Protein AF-A0A2N1ANT7-F1 (afdb_monomer)

pLDDT: mean 77.2, std 10.04, range [54.06, 90.5]

Foldseek 3Di:
DVCQVFFPPSVVDDPVVNVVVVVVVVVVLVVQLVVLLVQLCVVVVHNPCLQDDDDPVSVVSSLVSSLVVLLVVQLCCDPVVVVTDTDPPFDADPPRRGGPVVSVCSVPVVVCVSVVVVVVVVVVVVVVVVVVVVVVD

Mean predicted aligned error: 9.26 Å

Structure (mmCIF, N/CA/C/O backbone):
data_AF-A0A2N1ANT7-F1
#
_entry.id   AF-A0A2N1ANT7-F1
#
loop_
_atom_site.group_PDB
_atom_site.id
_atom_site.type_symbol
_atom_site.label_atom_id
_atom_site.label_alt_id
_atom_site.label_comp_id
_atom_site.label_asym_id
_atom_site.label_entity_id
_atom_site.label_seq_id
_atom_site.pdbx_PDB_ins_code
_atom_site.Cartn_x
_atom_site.Cartn_y
_atom_site.Cartn_z
_atom_site.occupancy
_atom_site.B_iso_or_equiv
_atom_site.auth_seq_id
_atom_site.auth_comp_id
_atom_site.auth_asym_id
_atom_site.auth_atom_id
_atom_site.pdbx_PDB_model_num
ATOM 1 N N . MET A 1 1 ? 17.330 0.913 -2.346 1.00 60.75 1 MET A N 1
ATOM 2 C CA . MET A 1 1 ? 16.427 0.535 -3.452 1.00 60.75 1 MET A CA 1
ATOM 3 C C . MET A 1 1 ? 16.718 -0.906 -3.866 1.00 60.75 1 MET A C 1
ATOM 5 O O . MET A 1 1 ? 17.448 -1.128 -4.818 1.00 60.75 1 MET A O 1
ATOM 9 N N . ILE A 1 2 ? 16.214 -1.892 -3.112 1.00 69.44 2 ILE A N 1
ATOM 10 C CA . ILE A 1 2 ? 16.564 -3.314 -3.322 1.00 69.44 2 ILE A CA 1
ATOM 11 C C . ILE A 1 2 ? 15.945 -3.909 -4.601 1.00 69.44 2 ILE A C 1
ATOM 13 O O . ILE A 1 2 ? 16.409 -4.929 -5.092 1.00 69.44 2 ILE A O 1
ATOM 17 N N . GLN A 1 3 ? 14.918 -3.255 -5.154 1.00 67.94 3 GLN A N 1
ATOM 18 C CA . GLN A 1 3 ? 14.185 -3.724 -6.333 1.00 67.94 3 GLN A CA 1
ATOM 19 C C . GLN A 1 3 ? 14.742 -3.217 -7.675 1.00 67.94 3 GLN A C 1
ATOM 21 O O . GLN A 1 3 ? 14.382 -3.756 -8.714 1.00 67.94 3 GLN A O 1
ATOM 26 N N . VAL A 1 4 ? 15.635 -2.220 -7.670 1.00 68.00 4 VAL A N 1
ATOM 27 C CA . VAL A 1 4 ? 16.223 -1.615 -8.885 1.00 68.00 4 VAL A CA 1
ATOM 28 C C . VAL A 1 4 ? 16.825 -2.619 -9.882 1.00 68.00 4 VAL A C 1
ATOM 30 O O . VAL A 1 4 ? 16.543 -2.466 -11.068 1.00 68.00 4 VAL A O 1
ATOM 33 N N . PRO A 1 5 ? 17.580 -3.663 -9.478 1.00 69.50 5 PRO A N 1
ATOM 34 C CA . PRO A 1 5 ? 18.180 -4.589 -10.446 1.00 69.50 5 PRO A CA 1
ATOM 35 C C . PRO A 1 5 ? 17.165 -5.456 -11.214 1.00 69.50 5 PRO A C 1
ATOM 37 O O . PRO A 1 5 ? 17.534 -6.086 -12.201 1.00 69.50 5 PRO A O 1
ATOM 40 N N . PHE A 1 6 ? 15.894 -5.497 -10.798 1.00 63.88 6 PHE A N 1
ATOM 41 C CA . PHE A 1 6 ? 14.853 -6.279 -11.479 1.00 63.88 6 PHE A CA 1
ATOM 42 C C . PHE A 1 6 ? 14.225 -5.564 -12.686 1.00 63.88 6 PHE A C 1
ATOM 44 O O . PHE A 1 6 ? 13.458 -6.177 -13.428 1.00 63.88 6 PHE A O 1
ATOM 51 N N . PHE A 1 7 ? 14.557 -4.292 -12.916 1.00 63.56 7 PHE A N 1
ATOM 52 C CA . PHE A 1 7 ? 14.012 -3.500 -14.017 1.00 63.56 7 PHE A CA 1
ATOM 53 C C . PHE A 1 7 ? 15.069 -3.236 -15.095 1.00 63.56 7 PHE A C 1
ATOM 55 O O . PHE A 1 7 ? 16.212 -2.891 -14.787 1.00 63.56 7 PHE A O 1
ATOM 62 N N . THR A 1 8 ? 14.691 -3.377 -16.370 1.00 65.50 8 THR A N 1
ATOM 63 C CA . THR A 1 8 ? 15.613 -3.167 -17.500 1.00 65.50 8 THR A CA 1
ATOM 64 C C . THR A 1 8 ? 16.091 -1.719 -17.563 1.00 65.50 8 THR A C 1
ATOM 66 O O . THR A 1 8 ? 15.277 -0.799 -17.472 1.00 65.50 8 THR A O 1
ATOM 69 N N . GLY A 1 9 ? 17.392 -1.505 -17.768 1.00 62.22 9 GLY A N 1
ATOM 70 C CA . GLY A 1 9 ? 17.965 -0.178 -18.013 1.00 62.22 9 GLY A CA 1
ATOM 71 C C . GLY A 1 9 ? 18.094 0.726 -16.783 1.00 62.22 9 GLY A C 1
ATOM 72 O O . GLY A 1 9 ? 18.597 1.839 -16.907 1.00 62.22 9 GLY A O 1
ATOM 73 N N . MET A 1 10 ? 17.667 0.288 -15.588 1.00 62.12 10 MET A N 1
ATOM 74 C CA . MET A 1 10 ? 17.851 1.081 -14.361 1.00 62.12 10 MET A CA 1
ATOM 75 C C . MET A 1 10 ? 19.274 0.993 -13.793 1.00 62.12 10 MET A C 1
ATOM 77 O O . MET A 1 10 ? 19.669 1.875 -13.035 1.00 62.12 10 MET A O 1
ATOM 81 N N . MET A 1 11 ? 20.042 -0.041 -14.148 1.00 59.75 11 MET A N 1
ATOM 82 C CA . MET A 1 11 ? 21.440 -0.183 -13.724 1.00 59.75 11 MET A CA 1
ATOM 83 C C . MET A 1 11 ? 22.380 0.726 -14.530 1.00 59.75 11 MET A C 1
ATOM 85 O O . MET A 1 11 ? 23.358 1.220 -13.977 1.00 59.75 11 MET A O 1
ATOM 89 N N . GLU A 1 12 ? 22.064 0.992 -15.803 1.00 64.19 12 GLU A N 1
ATOM 90 C CA . GLU A 1 12 ? 22.814 1.924 -16.657 1.00 64.19 12 GLU A CA 1
ATOM 91 C C . GLU A 1 12 ? 22.303 3.379 -16.591 1.00 64.19 12 GLU A C 1
ATOM 93 O O . GLU A 1 12 ? 22.966 4.295 -17.084 1.00 64.19 12 GLU A O 1
ATOM 98 N N . ALA A 1 13 ? 21.129 3.621 -15.995 1.00 65.69 13 ALA A N 1
ATOM 99 C CA . ALA A 1 13 ? 20.545 4.955 -15.877 1.00 65.69 13 ALA A CA 1
ATOM 100 C C . ALA A 1 13 ? 21.282 5.839 -14.856 1.00 65.69 13 ALA A C 1
ATOM 102 O O . ALA A 1 13 ? 21.872 5.374 -13.879 1.00 65.69 13 ALA A O 1
ATOM 103 N N . SER A 1 14 ? 21.203 7.162 -15.041 1.00 77.75 14 SER A N 1
ATOM 104 C CA . SER A 1 14 ? 21.772 8.101 -14.072 1.00 77.75 14 SER A CA 1
ATOM 105 C C . SER A 1 14 ? 21.116 7.920 -12.698 1.00 77.75 14 SER A C 1
ATOM 107 O O . SER A 1 14 ? 19.897 7.788 -12.579 1.00 77.75 14 SER A O 1
ATOM 109 N N . HIS A 1 15 ? 21.922 7.957 -11.634 1.00 75.44 15 HIS A N 1
ATOM 110 C CA . HIS A 1 15 ? 21.451 7.739 -10.262 1.00 75.44 15 HIS A CA 1
ATOM 111 C C . HIS A 1 15 ? 20.277 8.666 -9.893 1.00 75.44 15 HIS A C 1
ATOM 113 O O . HIS A 1 15 ? 19.337 8.243 -9.223 1.00 75.44 15 HIS A O 1
ATOM 119 N N . GLY A 1 16 ? 20.289 9.912 -10.383 1.00 74.88 16 GLY A N 1
ATOM 120 C CA . GLY A 1 16 ? 19.193 10.865 -10.190 1.00 74.88 16 GLY A CA 1
ATOM 121 C C . GLY A 1 16 ? 17.889 10.446 -10.877 1.00 74.88 16 GLY A C 1
ATOM 122 O O . GLY A 1 16 ? 16.821 10.576 -10.281 1.00 74.88 16 GLY A O 1
ATOM 123 N N . ALA A 1 17 ? 17.959 9.883 -12.087 1.00 75.88 17 ALA A N 1
ATOM 124 C CA . ALA A 1 17 ? 16.784 9.366 -12.785 1.00 75.88 17 ALA A CA 1
ATOM 125 C C . ALA A 1 17 ? 16.187 8.151 -12.059 1.00 75.88 17 ALA A C 1
ATOM 127 O O . ALA A 1 17 ? 14.969 8.075 -11.900 1.00 75.88 17 ALA A O 1
ATOM 128 N N . VAL A 1 18 ? 17.034 7.252 -11.543 1.00 74.69 18 VAL A N 1
ATOM 129 C CA . VAL A 1 18 ? 16.598 6.092 -10.746 1.00 74.69 18 VAL A CA 1
ATOM 130 C C . VAL A 1 18 ? 15.919 6.543 -9.453 1.00 74.69 18 VAL A C 1
ATOM 132 O O . VAL A 1 18 ? 14.824 6.084 -9.133 1.00 74.69 18 VAL A O 1
ATOM 135 N N . VAL A 1 19 ? 16.514 7.489 -8.720 1.00 79.56 19 VAL A N 1
ATOM 136 C CA . VAL A 1 19 ? 15.916 8.033 -7.488 1.00 79.56 19 VAL A CA 1
ATOM 137 C C . VAL A 1 19 ? 14.576 8.706 -7.774 1.00 79.56 19 VAL A C 1
ATOM 139 O O . VAL A 1 19 ? 13.618 8.486 -7.029 1.00 79.56 19 VAL A O 1
ATOM 142 N N . TRP A 1 20 ? 14.476 9.486 -8.853 1.00 76.69 20 TRP A N 1
ATOM 143 C CA . TRP A 1 20 ? 13.227 10.140 -9.236 1.00 76.69 20 TRP A CA 1
ATOM 144 C C . TRP A 1 20 ? 12.135 9.130 -9.596 1.00 76.69 20 TRP A C 1
ATOM 146 O O . TRP A 1 20 ? 10.998 9.250 -9.132 1.00 76.69 20 TRP A O 1
ATOM 156 N N . LEU A 1 21 ? 12.486 8.096 -10.362 1.00 78.19 21 LEU A N 1
ATOM 157 C CA . LEU A 1 21 ? 11.568 7.030 -10.746 1.00 78.19 21 LEU A CA 1
ATOM 158 C C . LEU A 1 21 ? 11.046 6.276 -9.519 1.00 78.19 21 LEU A C 1
ATOM 160 O O . LEU A 1 21 ? 9.835 6.139 -9.349 1.00 78.19 21 LEU A O 1
ATOM 164 N N . CYS A 1 22 ? 11.942 5.876 -8.618 1.00 79.00 22 CYS A N 1
ATOM 165 C CA . CYS A 1 22 ? 11.563 5.194 -7.387 1.00 79.00 22 CYS A CA 1
ATOM 166 C C . CYS A 1 22 ? 10.752 6.090 -6.441 1.00 79.00 22 CYS A C 1
ATOM 168 O O . CYS A 1 22 ? 9.823 5.614 -5.797 1.0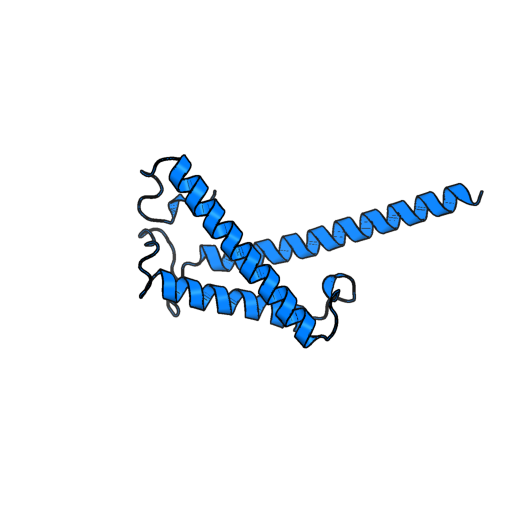0 79.00 22 CYS A O 1
ATOM 170 N N . THR A 1 23 ? 11.057 7.388 -6.370 1.00 80.25 23 THR A N 1
ATOM 171 C CA . THR A 1 23 ? 10.265 8.351 -5.586 1.00 80.25 23 THR A CA 1
ATOM 172 C C . THR A 1 23 ? 8.844 8.442 -6.124 1.00 80.25 23 THR A C 1
ATOM 174 O O . THR A 1 23 ? 7.883 8.371 -5.362 1.00 80.25 23 THR A O 1
ATOM 177 N N . ARG A 1 24 ? 8.691 8.546 -7.448 1.00 81.25 24 ARG A N 1
ATOM 178 C CA . ARG A 1 24 ? 7.377 8.582 -8.092 1.00 81.25 24 ARG A CA 1
ATOM 179 C C . ARG A 1 24 ? 6.592 7.291 -7.854 1.00 81.25 24 ARG A C 1
ATOM 181 O O . ARG A 1 24 ? 5.394 7.365 -7.593 1.00 81.25 24 ARG A O 1
ATOM 188 N N . ALA A 1 25 ? 7.260 6.139 -7.909 1.00 80.50 25 ALA A N 1
ATOM 189 C CA . ALA A 1 25 ? 6.655 4.849 -7.588 1.00 80.50 25 ALA A CA 1
ATOM 190 C C . ALA A 1 25 ? 6.195 4.792 -6.121 1.00 80.50 25 ALA A C 1
ATOM 192 O O . ALA A 1 25 ? 5.03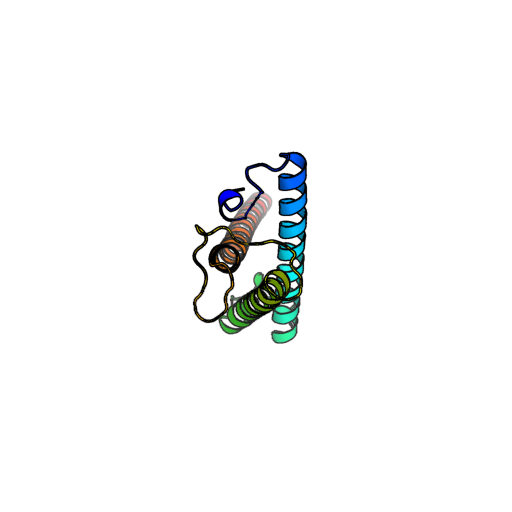5 4.487 -5.859 1.00 80.50 25 ALA A O 1
ATOM 193 N N . ALA A 1 26 ? 7.046 5.207 -5.178 1.00 83.19 26 ALA A N 1
ATOM 194 C CA . ALA A 1 26 ? 6.711 5.251 -3.755 1.00 83.19 26 ALA A CA 1
ATOM 195 C C . ALA A 1 26 ? 5.525 6.185 -3.451 1.00 83.19 26 ALA A C 1
ATOM 197 O O . ALA A 1 26 ? 4.670 5.857 -2.631 1.00 83.19 26 ALA A O 1
ATOM 198 N N . ILE A 1 27 ? 5.434 7.333 -4.134 1.00 85.00 27 ILE A N 1
ATOM 199 C CA . ILE A 1 27 ? 4.270 8.230 -4.042 1.00 85.00 27 ILE A CA 1
ATOM 200 C C . ILE A 1 27 ? 3.007 7.535 -4.571 1.00 85.00 27 ILE A C 1
ATOM 202 O O . ILE A 1 27 ? 1.933 7.680 -3.987 1.00 85.00 27 ILE A O 1
ATOM 206 N N . GLY A 1 28 ? 3.117 6.776 -5.664 1.00 83.50 28 GLY A N 1
ATOM 207 C CA . GLY A 1 28 ? 2.022 5.956 -6.186 1.00 83.50 28 GLY A CA 1
ATOM 208 C C . GLY A 1 28 ? 1.521 4.952 -5.149 1.00 83.50 28 GLY A C 1
ATOM 209 O O . GLY A 1 28 ? 0.337 4.959 -4.813 1.00 83.50 28 GLY A O 1
ATOM 210 N N . ASP A 1 29 ? 2.432 4.171 -4.570 1.00 85.00 29 ASP A N 1
ATOM 211 C CA . ASP A 1 29 ? 2.111 3.186 -3.534 1.00 85.00 29 ASP A CA 1
ATOM 212 C C . ASP A 1 29 ? 1.454 3.826 -2.304 1.00 85.00 29 ASP A C 1
ATOM 214 O O . ASP A 1 29 ? 0.462 3.311 -1.785 1.00 85.00 29 ASP A O 1
ATOM 218 N N . ALA A 1 30 ? 1.946 4.989 -1.866 1.00 86.62 30 ALA A N 1
ATOM 219 C CA . ALA A 1 30 ? 1.359 5.725 -0.748 1.00 86.62 30 ALA A CA 1
ATOM 220 C C . ALA A 1 30 ? -0.096 6.147 -1.026 1.00 86.62 30 ALA A C 1
ATOM 222 O O . ALA A 1 30 ? -0.954 6.032 -0.147 1.00 86.62 30 ALA A O 1
ATOM 223 N N . ASN A 1 31 ? -0.398 6.590 -2.251 1.00 88.62 31 ASN A N 1
ATOM 224 C CA . ASN A 1 31 ? -1.758 6.962 -2.647 1.00 88.62 31 ASN A CA 1
ATOM 225 C C . ASN A 1 31 ? -2.696 5.752 -2.704 1.00 88.62 31 ASN A C 1
ATOM 227 O O . ASN A 1 31 ? -3.824 5.832 -2.214 1.00 88.62 31 ASN A O 1
ATOM 231 N N . ILE A 1 32 ? -2.234 4.621 -3.246 1.00 87.75 32 ILE A N 1
ATOM 232 C CA . ILE A 1 32 ? -3.015 3.376 -3.246 1.00 87.75 32 ILE A CA 1
ATOM 233 C C . ILE A 1 32 ? -3.279 2.938 -1.800 1.00 87.75 32 ILE A C 1
ATOM 235 O O . ILE A 1 32 ? -4.394 2.532 -1.475 1.00 87.75 32 ILE A O 1
ATOM 239 N N . ALA A 1 33 ? -2.296 3.072 -0.904 1.00 87.56 33 ALA A N 1
ATOM 2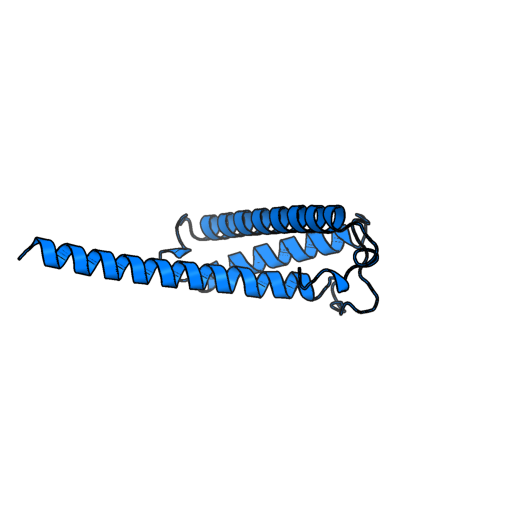40 C CA . ALA A 1 33 ? -2.438 2.661 0.492 1.00 87.56 33 ALA A CA 1
ATOM 241 C C . ALA A 1 33 ? -3.457 3.538 1.225 1.00 87.56 33 ALA A C 1
ATOM 243 O O . ALA A 1 33 ? -4.280 3.027 1.987 1.00 87.56 33 ALA A O 1
ATOM 244 N N . LEU A 1 34 ? -3.444 4.846 0.958 1.00 88.12 34 LEU A N 1
ATOM 245 C CA . LEU A 1 34 ? -4.425 5.787 1.489 1.00 88.12 34 LEU A CA 1
ATOM 246 C C . LEU A 1 34 ? -5.834 5.496 0.957 1.00 88.12 34 LEU A C 1
ATOM 248 O O . LEU A 1 34 ? -6.799 5.499 1.721 1.00 88.12 34 LEU A O 1
ATOM 252 N N . PHE A 1 35 ? -5.957 5.191 -0.333 1.00 90.50 35 PHE A N 1
ATOM 253 C CA . PHE A 1 35 ? -7.235 4.828 -0.934 1.00 90.50 35 PHE A CA 1
ATOM 254 C C . PHE A 1 35 ? -7.783 3.520 -0.351 1.00 90.50 35 PHE A C 1
ATOM 256 O O . PHE A 1 35 ? -8.932 3.473 0.085 1.00 90.50 35 PHE A O 1
ATOM 263 N N . ALA A 1 36 ? -6.950 2.479 -0.253 1.00 90.12 36 ALA A N 1
ATOM 264 C CA . ALA A 1 36 ? -7.316 1.209 0.368 1.00 90.12 36 ALA A CA 1
ATOM 265 C C . ALA A 1 36 ? -7.741 1.394 1.834 1.00 90.12 36 ALA A C 1
ATOM 267 O O . ALA A 1 36 ? -8.704 0.770 2.286 1.00 90.12 36 ALA A O 1
ATOM 268 N N . TYR A 1 37 ? -7.069 2.287 2.571 1.00 88.19 37 TYR A N 1
ATOM 269 C CA . TYR A 1 37 ? -7.469 2.660 3.927 1.00 88.19 37 TYR A CA 1
ATOM 270 C C . TYR A 1 37 ? -8.861 3.299 3.954 1.00 88.19 37 TYR A C 1
ATOM 272 O O . TYR A 1 37 ? -9.690 2.918 4.781 1.00 88.19 37 TYR A O 1
ATOM 280 N N . GLY A 1 38 ? -9.129 4.231 3.035 1.00 88.94 38 GLY A N 1
ATOM 281 C CA . GLY A 1 38 ? -10.431 4.880 2.885 1.00 88.94 38 GLY A CA 1
ATOM 282 C C . GLY A 1 38 ? -11.550 3.890 2.557 1.00 88.94 38 GLY A C 1
ATOM 283 O O . GLY A 1 38 ? -12.612 3.943 3.173 1.00 88.94 38 GLY A O 1
ATOM 284 N N . VAL A 1 39 ? -11.298 2.932 1.661 1.00 89.88 39 VAL A N 1
ATOM 285 C CA . VAL A 1 39 ? -12.252 1.859 1.332 1.00 89.88 39 VAL A CA 1
ATOM 286 C C . VAL A 1 39 ? -12.534 0.981 2.552 1.00 89.88 39 VAL A C 1
ATOM 288 O O . VAL A 1 39 ? -13.695 0.708 2.861 1.00 89.88 39 VAL A O 1
ATOM 291 N N . ALA A 1 40 ? -11.498 0.586 3.295 1.00 88.75 40 ALA A N 1
ATOM 292 C CA . ALA A 1 40 ? -11.660 -0.186 4.523 1.00 88.75 40 ALA A CA 1
ATOM 293 C C . ALA A 1 40 ? -12.452 0.591 5.593 1.00 88.75 40 ALA A C 1
ATOM 295 O O . ALA A 1 40 ? -13.350 0.023 6.215 1.00 88.75 40 ALA A O 1
ATOM 296 N N . ALA A 1 41 ? -12.179 1.890 5.751 1.00 89.00 41 ALA A N 1
ATOM 297 C CA . ALA A 1 41 ? -12.891 2.775 6.673 1.00 89.00 41 ALA A CA 1
ATOM 298 C C . ALA A 1 41 ? -14.366 2.971 6.287 1.00 89.00 41 ALA A C 1
ATOM 300 O O . ALA A 1 41 ? -15.247 2.966 7.151 1.00 89.00 41 ALA A O 1
ATOM 301 N N . ALA A 1 42 ? -14.657 3.103 4.991 1.00 89.19 42 ALA A N 1
ATOM 302 C CA . ALA A 1 42 ? -16.021 3.184 4.479 1.00 89.19 42 ALA A CA 1
ATOM 303 C C . ALA A 1 42 ? -16.787 1.873 4.721 1.00 89.19 42 ALA A C 1
ATOM 305 O O . ALA A 1 42 ? -17.935 1.902 5.167 1.00 89.19 42 ALA A O 1
ATOM 306 N N . ALA A 1 43 ? -16.136 0.723 4.514 1.00 86.62 43 ALA A N 1
ATOM 307 C CA . ALA A 1 43 ? -16.719 -0.593 4.769 1.00 86.62 43 ALA A CA 1
ATOM 308 C C . ALA A 1 43 ? -17.052 -0.821 6.255 1.00 86.62 43 ALA A C 1
ATOM 310 O O . ALA A 1 43 ? -18.005 -1.533 6.579 1.00 86.62 43 ALA A O 1
ATOM 311 N N . THR A 1 44 ? -16.296 -0.216 7.174 1.00 84.00 44 THR A N 1
ATOM 312 C CA . THR A 1 44 ? -16.545 -0.305 8.622 1.00 84.00 44 THR A CA 1
ATOM 313 C C . THR A 1 44 ? -17.398 0.814 9.190 1.00 84.00 44 THR A C 1
ATOM 315 O O . THR A 1 44 ? -17.822 0.688 10.339 1.00 84.00 44 THR A O 1
ATOM 318 N N . LYS A 1 45 ? -17.632 1.889 8.425 1.00 85.38 45 LYS A N 1
ATOM 319 C CA . LYS A 1 45 ? -18.149 3.175 8.924 1.00 85.38 45 LYS A CA 1
ATOM 320 C C . LYS A 1 45 ? -17.337 3.710 10.114 1.00 85.38 45 LYS A C 1
ATOM 322 O O . LYS A 1 45 ? -17.877 4.374 10.992 1.00 85.38 45 LYS A O 1
ATOM 327 N N . ASP A 1 46 ? -16.044 3.393 10.146 1.00 83.31 46 ASP A N 1
ATOM 328 C CA . ASP A 1 46 ? -15.129 3.765 11.223 1.00 83.31 46 ASP A CA 1
ATOM 329 C C . ASP A 1 46 ? -13.828 4.281 10.610 1.00 83.31 46 ASP A C 1
ATOM 331 O O . ASP A 1 46 ? -13.038 3.510 10.066 1.00 83.31 46 ASP A O 1
ATOM 335 N N . GLY A 1 47 ? -13.620 5.596 10.699 1.00 81.50 47 GLY A N 1
ATOM 336 C CA . GLY A 1 47 ? -12.439 6.283 10.176 1.00 81.50 47 GLY A CA 1
ATOM 337 C C . GLY A 1 47 ? -11.148 5.991 10.938 1.00 81.50 47 GLY A C 1
ATOM 338 O O . GLY A 1 47 ? -10.077 6.299 10.424 1.00 81.50 47 GLY A O 1
ATOM 339 N N . PHE A 1 48 ? -11.222 5.384 12.125 1.00 83.38 48 PHE A N 1
ATOM 340 C CA . PHE A 1 48 ? -10.077 5.059 12.980 1.00 83.38 48 PHE A CA 1
ATOM 341 C C . PHE A 1 48 ? -10.014 3.564 13.310 1.00 83.38 48 PHE A C 1
ATOM 343 O O . PHE A 1 48 ? -9.474 3.161 14.344 1.00 83.38 48 PHE A O 1
ATOM 350 N N . TRP A 1 49 ? -10.499 2.725 12.393 1.00 83.00 49 TRP A N 1
ATOM 351 C CA . TRP A 1 49 ? -10.596 1.274 12.562 1.00 83.00 49 TRP A CA 1
ATOM 352 C C . TRP A 1 49 ? -9.273 0.589 12.968 1.00 83.00 49 TRP A C 1
ATOM 354 O O . TRP A 1 49 ? -9.297 -0.454 13.624 1.00 83.00 49 TRP A O 1
ATOM 364 N N . ILE A 1 50 ? -8.114 1.177 12.632 1.00 81.56 50 ILE A N 1
ATOM 365 C CA . ILE A 1 50 ? -6.779 0.696 13.044 1.00 81.56 50 ILE A CA 1
ATOM 366 C C . ILE A 1 50 ? -6.543 0.827 14.557 1.00 81.56 50 ILE A C 1
ATOM 368 O O . ILE A 1 50 ? -5.856 -0.017 15.144 1.00 81.56 50 ILE A O 1
ATOM 372 N N . GLN A 1 51 ? -7.074 1.879 15.188 1.00 79.06 51 GLN A N 1
ATOM 373 C CA . GLN A 1 51 ? -6.886 2.145 16.619 1.00 79.06 51 GLN A CA 1
ATOM 374 C C . GLN A 1 51 ? -7.706 1.176 17.478 1.00 79.06 51 GLN A C 1
ATOM 376 O O . GLN A 1 51 ? -7.282 0.780 18.566 1.00 79.06 51 GLN A O 1
ATOM 381 N N . GLY A 1 52 ? -8.865 0.765 16.962 1.00 76.44 52 GLY A N 1
ATOM 382 C CA . GLY A 1 52 ? -9.769 -0.172 17.610 1.00 76.44 52 GLY A CA 1
ATOM 383 C C . GLY A 1 52 ? -9.311 -1.633 17.552 1.00 76.44 52 GLY A C 1
ATOM 384 O O . GLY A 1 52 ? -8.131 -1.986 17.438 1.00 76.44 52 GLY A O 1
ATOM 385 N N . ARG A 1 53 ? -10.285 -2.540 17.665 1.00 78.88 53 ARG A N 1
ATOM 386 C CA . ARG A 1 53 ? -10.029 -3.979 17.561 1.00 78.88 53 ARG A CA 1
ATOM 387 C C . ARG A 1 53 ? -9.805 -4.342 16.095 1.00 78.88 53 ARG A C 1
ATOM 389 O O . ARG A 1 53 ? -10.679 -4.109 15.269 1.00 78.88 53 ARG A O 1
ATOM 396 N N . TRP A 1 54 ? -8.667 -4.962 15.789 1.00 79.62 54 TRP A N 1
ATOM 397 C CA . TRP A 1 54 ? -8.348 -5.413 14.435 1.00 79.62 54 TRP A CA 1
ATOM 398 C C . TRP A 1 54 ? -9.326 -6.500 13.994 1.00 79.62 54 TRP A C 1
ATOM 400 O O . TRP A 1 54 ? -9.255 -7.655 14.418 1.00 79.62 54 TRP A O 1
ATOM 410 N N . ARG A 1 55 ? -10.284 -6.104 13.161 1.00 84.81 55 ARG A N 1
ATOM 411 C CA . ARG A 1 55 ? -11.291 -6.991 12.591 1.00 84.81 55 ARG A CA 1
ATOM 412 C C . ARG A 1 55 ? -10.722 -7.611 11.315 1.00 84.81 55 ARG A C 1
ATOM 414 O O . ARG A 1 55 ? -10.343 -6.891 10.394 1.00 84.81 55 ARG A O 1
ATOM 421 N N . ARG A 1 56 ? -10.669 -8.947 11.258 1.00 84.62 56 ARG A N 1
ATOM 422 C CA . ARG A 1 56 ? -10.048 -9.698 10.147 1.00 84.62 56 ARG A CA 1
ATOM 423 C C . ARG A 1 56 ? -10.619 -9.311 8.782 1.00 84.62 56 ARG A C 1
ATOM 425 O O . ARG A 1 56 ? -9.858 -9.172 7.836 1.00 84.62 56 ARG A O 1
ATOM 432 N N . HIS A 1 57 ? -11.930 -9.079 8.690 1.00 85.06 57 HIS A N 1
ATOM 433 C CA . HIS A 1 57 ? -12.571 -8.678 7.434 1.00 85.06 57 HIS A CA 1
ATOM 434 C C . HIS A 1 57 ? -12.122 -7.299 6.944 1.00 85.06 57 HIS A C 1
ATOM 436 O O . HIS A 1 57 ? -12.030 -7.090 5.746 1.00 85.06 57 HIS A O 1
ATOM 442 N N . VAL A 1 58 ? -11.789 -6.377 7.848 1.00 85.44 58 VAL A N 1
ATOM 443 C CA . VAL A 1 58 ? -11.366 -5.005 7.510 1.00 85.44 58 VAL A CA 1
ATOM 444 C C . VAL A 1 58 ? -9.946 -5.002 6.974 1.00 85.44 58 VAL A C 1
ATOM 446 O O . VAL A 1 58 ? -9.675 -4.400 5.941 1.00 85.44 58 VAL A O 1
ATOM 449 N N . LEU A 1 59 ? -9.063 -5.752 7.637 1.00 85.75 59 LEU A N 1
ATOM 450 C CA . LEU A 1 59 ? -7.722 -6.022 7.128 1.00 85.75 59 LEU A CA 1
ATOM 451 C C . LEU A 1 59 ? -7.798 -6.720 5.767 1.00 85.75 59 LEU A C 1
ATOM 453 O O . LEU A 1 59 ? -7.095 -6.327 4.845 1.00 85.75 59 LEU A O 1
ATOM 457 N N . GLY A 1 60 ? -8.699 -7.696 5.620 1.00 87.38 60 GLY A N 1
ATOM 458 C CA . GLY A 1 60 ? -8.961 -8.362 4.346 1.00 87.38 60 GLY A CA 1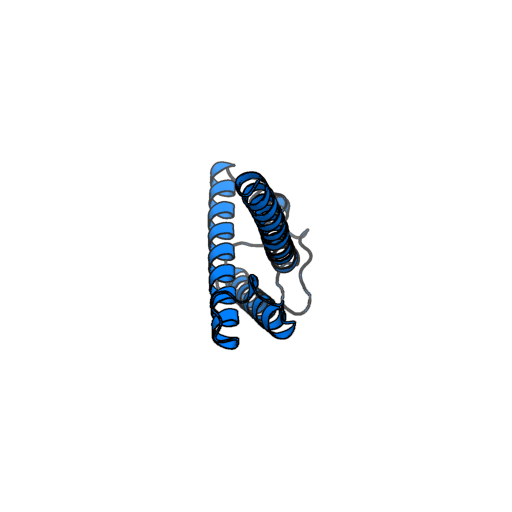
ATOM 459 C C . GLY A 1 60 ? -9.349 -7.382 3.239 1.00 87.38 60 GLY A C 1
ATOM 460 O O . GLY A 1 60 ? -8.733 -7.408 2.182 1.00 87.38 60 GLY A O 1
ATOM 461 N N . VAL A 1 61 ? -10.304 -6.478 3.487 1.00 87.62 61 VAL A N 1
ATOM 462 C CA . VAL A 1 61 ? -10.711 -5.438 2.523 1.00 87.62 61 VAL A CA 1
ATOM 463 C C . VAL A 1 61 ? -9.553 -4.502 2.190 1.00 87.62 61 VAL A C 1
ATOM 465 O O . VAL A 1 61 ? -9.341 -4.199 1.020 1.00 87.62 61 VAL A O 1
ATOM 468 N N . TYR A 1 62 ? -8.781 -4.076 3.190 1.00 88.25 62 TYR A N 1
ATOM 469 C CA . TYR A 1 62 ? -7.619 -3.214 2.994 1.00 88.25 62 TYR A CA 1
ATOM 470 C C . TYR A 1 62 ? -6.569 -3.867 2.079 1.00 88.25 62 TYR A C 1
ATOM 472 O O . TYR A 1 62 ? -6.213 -3.300 1.046 1.00 88.25 62 TYR A O 1
ATOM 480 N N . PHE A 1 63 ? -6.131 -5.088 2.407 1.00 87.69 63 PHE A N 1
ATOM 481 C CA . PHE A 1 63 ? -5.151 -5.818 1.601 1.00 87.69 63 PHE A CA 1
ATOM 482 C C . PHE A 1 63 ? -5.699 -6.187 0.223 1.00 87.69 63 PHE A C 1
ATOM 484 O O . PHE A 1 63 ? -4.991 -6.020 -0.763 1.00 87.69 63 PHE A O 1
ATOM 491 N N . ALA A 1 64 ? -6.951 -6.641 0.129 1.00 87.81 64 ALA A N 1
ATOM 492 C CA . ALA A 1 64 ? -7.566 -6.990 -1.148 1.00 87.81 64 ALA A CA 1
ATOM 493 C C . ALA A 1 64 ? -7.681 -5.771 -2.069 1.00 87.81 64 ALA A C 1
ATOM 495 O O . ALA A 1 64 ? -7.361 -5.873 -3.248 1.00 87.81 64 ALA A O 1
ATOM 496 N N . THR A 1 65 ? -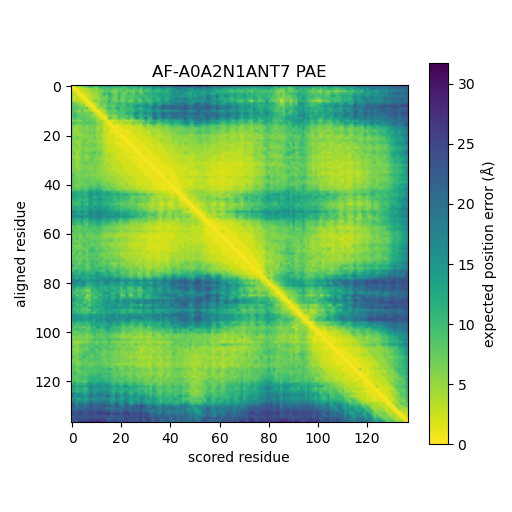8.078 -4.613 -1.535 1.00 87.81 65 THR A N 1
ATOM 497 C CA . THR A 1 65 ? -8.182 -3.370 -2.315 1.00 87.81 65 THR A CA 1
ATOM 498 C C . THR A 1 65 ? -6.811 -2.926 -2.814 1.00 87.81 65 THR A C 1
ATOM 500 O O . THR A 1 65 ? -6.663 -2.662 -4.003 1.00 87.81 65 THR A O 1
ATOM 503 N N . GLY A 1 66 ? -5.802 -2.894 -1.934 1.00 86.38 66 GLY A N 1
ATOM 504 C CA . GLY A 1 66 ? -4.431 -2.555 -2.323 1.00 86.38 66 GLY A CA 1
ATOM 505 C C . GLY A 1 66 ? -3.893 -3.504 -3.393 1.00 86.38 66 GLY A C 1
ATOM 506 O O . GLY A 1 66 ? -3.462 -3.056 -4.448 1.00 86.38 66 GLY A O 1
ATOM 507 N N . LEU A 1 67 ? -4.020 -4.817 -3.175 1.00 85.19 67 LEU A N 1
ATOM 508 C CA . LEU A 1 67 ? -3.536 -5.838 -4.104 1.00 85.19 67 LEU A CA 1
ATOM 509 C C . LEU A 1 67 ? -4.236 -5.765 -5.467 1.00 85.19 67 LEU A C 1
ATOM 511 O O . LEU A 1 67 ? -3.569 -5.837 -6.493 1.00 85.19 67 LEU A O 1
ATOM 515 N N . LEU A 1 68 ? -5.563 -5.597 -5.490 1.00 86.62 68 LEU A N 1
ATOM 516 C CA . LEU A 1 68 ? -6.330 -5.470 -6.731 1.00 86.62 68 LEU A CA 1
ATOM 517 C C . LEU A 1 68 ? -5.904 -4.239 -7.530 1.00 86.62 68 LEU A C 1
ATOM 519 O O .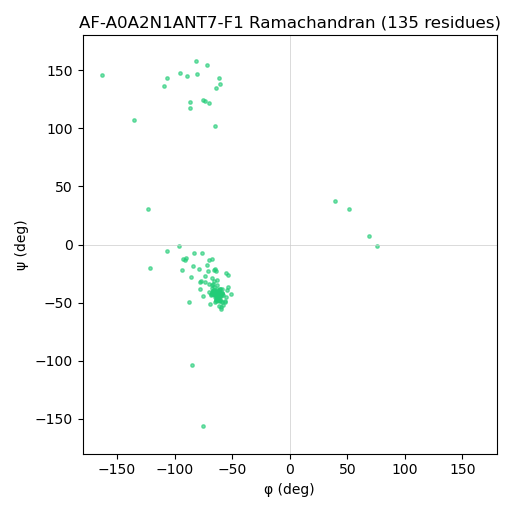 LEU A 1 68 ? -5.690 -4.345 -8.735 1.00 86.62 68 LEU A O 1
ATOM 523 N N . ILE A 1 69 ? -5.752 -3.087 -6.871 1.00 84.00 69 ILE A N 1
ATOM 524 C CA . ILE A 1 69 ? -5.322 -1.857 -7.544 1.00 84.00 69 ILE A CA 1
ATOM 525 C C . ILE A 1 69 ? -3.905 -2.022 -8.090 1.00 84.00 69 ILE A C 1
ATOM 527 O O . ILE A 1 69 ? -3.670 -1.682 -9.246 1.00 84.00 69 ILE A O 1
ATOM 531 N N . THR A 1 70 ? -2.986 -2.593 -7.310 1.00 82.25 70 THR A N 1
ATOM 532 C CA . THR A 1 70 ? -1.614 -2.865 -7.756 1.00 82.25 70 THR A CA 1
ATOM 533 C C . THR A 1 70 ? -1.591 -3.810 -8.949 1.00 82.25 70 THR A C 1
ATOM 535 O O . THR A 1 70 ? -0.899 -3.532 -9.919 1.00 82.25 70 THR A O 1
ATOM 538 N N . ILE A 1 71 ? -2.383 -4.886 -8.932 1.00 79.69 71 ILE A N 1
ATOM 539 C CA . ILE A 1 71 ? -2.487 -5.818 -10.062 1.00 79.69 71 ILE A CA 1
ATOM 540 C C . ILE A 1 71 ? -2.977 -5.098 -11.321 1.00 79.69 71 ILE A C 1
ATOM 542 O O . ILE A 1 71 ? -2.369 -5.242 -12.378 1.00 79.69 71 ILE A O 1
ATOM 546 N N . VAL A 1 72 ? -4.050 -4.308 -11.218 1.00 80.94 72 VAL A N 1
ATOM 547 C CA . VAL A 1 72 ? -4.602 -3.562 -12.361 1.00 80.94 72 VAL A CA 1
ATOM 548 C C . VAL A 1 72 ? -3.593 -2.543 -12.885 1.00 80.94 72 VAL A C 1
ATOM 550 O O . VAL A 1 72 ? -3.421 -2.411 -14.096 1.00 80.94 72 VAL A O 1
ATOM 553 N N . PHE A 1 73 ? -2.909 -1.836 -11.986 1.00 78.00 73 PHE A N 1
ATOM 554 C CA . PHE A 1 73 ? -1.934 -0.818 -12.352 1.00 78.00 73 PHE A CA 1
ATOM 555 C C . PHE A 1 73 ? -0.690 -1.425 -13.007 1.00 78.00 73 PHE A C 1
ATOM 557 O O . PHE A 1 73 ? -0.245 -0.919 -14.032 1.00 78.0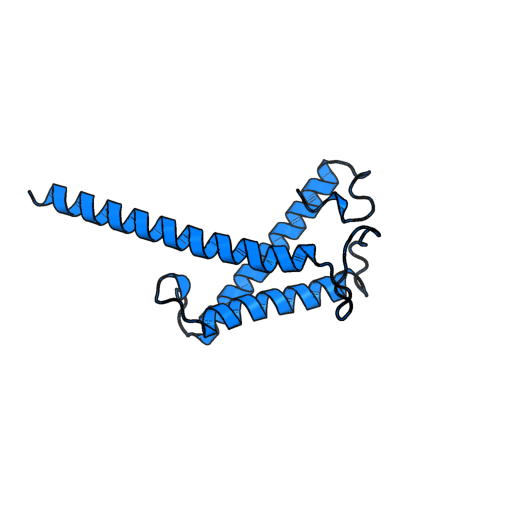0 73 PHE A O 1
ATOM 564 N N . GLU A 1 74 ? -0.164 -2.524 -12.466 1.00 74.94 74 GLU A N 1
ATOM 565 C CA . GLU A 1 74 ? 0.970 -3.253 -13.040 1.00 74.94 74 GLU A CA 1
ATOM 566 C C . GLU A 1 74 ? 0.606 -3.862 -14.395 1.00 74.94 74 GLU A C 1
ATOM 568 O O . GLU A 1 74 ? 1.349 -3.676 -15.352 1.00 74.94 74 GLU A O 1
ATOM 573 N N . ALA A 1 75 ? -0.565 -4.498 -14.525 1.00 72.38 75 ALA A N 1
ATOM 574 C CA . ALA A 1 75 ? -1.037 -5.039 -15.803 1.00 72.38 75 ALA A CA 1
ATOM 575 C C . ALA A 1 75 ? -1.204 -3.943 -16.870 1.00 72.38 75 ALA A C 1
ATOM 577 O O . ALA A 1 75 ? -0.881 -4.143 -18.043 1.00 72.38 75 ALA A O 1
ATOM 578 N N . TRP A 1 76 ? -1.678 -2.758 -16.473 1.00 72.12 76 TRP A N 1
ATOM 579 C CA . TRP A 1 76 ? -1.729 -1.608 -17.368 1.00 72.12 76 TRP A CA 1
ATOM 580 C C . TRP A 1 76 ? -0.328 -1.086 -17.706 1.00 72.12 76 TRP A C 1
ATOM 582 O O . TRP A 1 76 ? -0.059 -0.796 -18.869 1.00 72.12 76 TRP A O 1
ATOM 592 N N . ALA A 1 77 ? 0.574 -0.993 -16.727 1.00 67.19 77 ALA A N 1
ATOM 593 C CA . ALA A 1 77 ? 1.920 -0.455 -16.904 1.00 67.19 77 ALA A CA 1
ATOM 594 C C . ALA A 1 77 ? 2.816 -1.340 -17.787 1.00 67.19 77 ALA A C 1
ATOM 596 O O . ALA A 1 77 ? 3.585 -0.790 -18.580 1.00 67.19 77 ALA A O 1
ATOM 597 N N . THR A 1 78 ? 2.697 -2.668 -17.684 1.00 64.75 78 THR A N 1
ATOM 598 C CA . THR A 1 78 ? 3.466 -3.641 -18.481 1.00 64.75 78 THR A CA 1
ATOM 599 C C . THR A 1 78 ? 2.832 -3.957 -19.833 1.00 64.75 78 THR A C 1
ATOM 601 O O . THR A 1 78 ? 3.547 -4.259 -20.785 1.00 64.75 78 THR A O 1
ATOM 604 N N . GLY A 1 79 ? 1.506 -3.848 -19.949 1.00 65.25 79 GLY A N 1
ATOM 605 C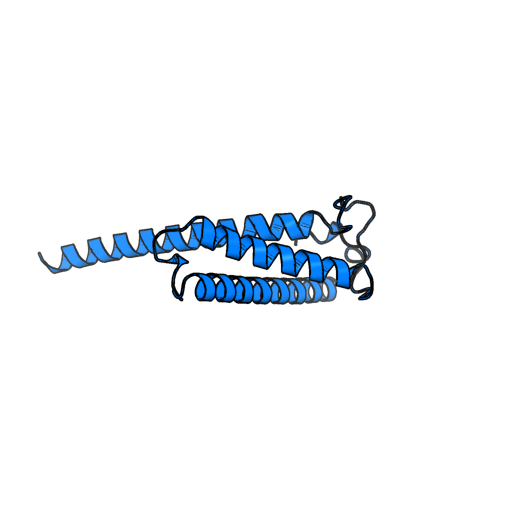 CA . GLY A 1 79 ? 0.786 -3.992 -21.211 1.00 65.25 79 GLY A CA 1
ATOM 606 C C . GLY A 1 79 ? 0.738 -2.686 -22.010 1.00 65.25 79 GLY A C 1
ATOM 607 O O . GLY A 1 79 ? 1.707 -2.279 -22.655 1.00 65.25 79 GLY A O 1
ATOM 608 N N . ALA A 1 80 ? -0.426 -2.033 -21.979 1.00 55.03 80 ALA A N 1
ATOM 609 C CA . ALA A 1 80 ? -0.757 -0.880 -22.822 1.00 55.03 80 ALA A CA 1
ATOM 610 C C . ALA A 1 80 ? -0.004 0.415 -22.462 1.00 55.03 80 ALA A C 1
ATOM 612 O O . ALA A 1 80 ? 0.116 1.312 -23.292 1.00 55.03 80 ALA A O 1
ATOM 613 N N . GLY A 1 81 ? 0.479 0.536 -21.225 1.00 57.56 81 GLY A N 1
ATOM 614 C CA . GLY A 1 81 ? 1.133 1.734 -20.705 1.00 57.56 81 GLY A CA 1
ATOM 615 C C . GLY A 1 81 ? 2.623 1.840 -21.028 1.00 57.56 81 GLY A C 1
ATOM 616 O O . GLY A 1 81 ? 3.152 2.950 -20.916 1.00 57.56 81 GLY A O 1
ATOM 617 N N . GLN A 1 82 ? 3.281 0.726 -21.400 1.00 60.16 82 GLN A N 1
ATOM 618 C CA . GLN A 1 82 ? 4.719 0.615 -21.728 1.00 60.16 82 GLN A CA 1
ATOM 619 C C . GLN A 1 82 ? 5.615 1.459 -20.797 1.00 60.16 82 GLN A C 1
ATOM 621 O O . GLN A 1 82 ? 6.562 2.117 -21.227 1.00 60.16 82 GLN A O 1
ATOM 626 N N . ARG A 1 83 ? 5.262 1.524 -19.506 1.00 62.22 83 ARG A N 1
ATOM 627 C CA . ARG A 1 83 ? 5.840 2.502 -18.569 1.00 62.22 83 ARG A CA 1
ATOM 628 C C . ARG A 1 83 ? 7.233 2.082 -18.107 1.00 62.22 83 ARG A C 1
ATOM 630 O O . ARG A 1 83 ? 8.073 2.933 -17.826 1.00 62.22 83 ARG A O 1
ATOM 637 N N . TRP A 1 84 ? 7.439 0.774 -18.013 1.00 63.81 84 TRP A N 1
ATOM 638 C CA . TRP A 1 84 ? 8.680 0.111 -17.640 1.00 63.81 84 TRP A CA 1
ATOM 639 C C . TRP A 1 84 ? 8.602 -1.361 -18.053 1.00 63.81 84 TRP A C 1
ATOM 641 O O . TRP A 1 84 ? 7.528 -1.961 -18.007 1.00 63.81 84 TRP A O 1
ATOM 651 N N . SER A 1 85 ? 9.741 -1.934 -18.444 1.00 62.91 85 SER A N 1
ATOM 652 C CA . SER A 1 85 ? 9.875 -3.360 -18.745 1.00 62.91 85 SER A CA 1
ATOM 653 C C . SER A 1 85 ? 10.638 -4.061 -17.625 1.00 62.91 85 SER A C 1
ATOM 655 O O . SER A 1 85 ? 11.568 -3.507 -17.027 1.00 62.91 85 SER A O 1
ATOM 657 N N . TYR A 1 86 ? 10.225 -5.286 -17.325 1.00 64.25 86 TYR A N 1
ATOM 658 C CA . TYR A 1 86 ? 10.942 -6.146 -16.395 1.00 64.25 86 TYR A CA 1
ATOM 659 C C . TYR A 1 86 ? 12.130 -6.800 -17.097 1.00 64.25 86 TYR A C 1
ATOM 661 O O . TYR A 1 86 ? 12.080 -7.054 -18.301 1.00 64.25 86 TYR A O 1
ATOM 669 N N . ASN A 1 87 ? 13.209 -7.024 -16.348 1.00 61.94 87 ASN A N 1
ATOM 670 C CA . ASN A 1 87 ? 14.375 -7.761 -16.831 1.00 61.94 87 ASN A CA 1
ATOM 671 C C . ASN A 1 87 ? 14.121 -9.276 -16.718 1.00 61.94 87 ASN A C 1
ATOM 673 O O . ASN A 1 87 ? 13.323 -9.693 -15.877 1.00 61.94 87 ASN A O 1
ATOM 677 N N . ASP A 1 88 ? 14.834 -10.097 -17.494 1.00 61.59 88 ASP A N 1
ATOM 678 C CA . ASP A 1 88 ? 14.679 -11.564 -17.544 1.00 61.59 88 ASP A CA 1
ATOM 679 C C . ASP A 1 88 ? 14.825 -12.236 -16.165 1.00 61.59 88 ASP A C 1
ATOM 681 O O . ASP A 1 88 ? 14.272 -13.303 -15.904 1.00 61.59 88 ASP A O 1
ATOM 685 N N . SER A 1 89 ? 15.537 -11.585 -15.243 1.00 61.34 89 SER A N 1
ATOM 686 C CA . SER A 1 89 ? 15.748 -12.044 -13.867 1.00 61.34 89 SER A CA 1
ATOM 687 C C . SER A 1 89 ? 14.542 -11.852 -12.939 1.00 61.34 89 SER A C 1
ATOM 689 O O . SER A 1 89 ? 14.598 -12.280 -11.784 1.00 61.34 89 SER A O 1
ATOM 691 N N . MET A 1 90 ? 13.477 -11.165 -13.369 1.00 57.84 90 MET A N 1
ATOM 692 C CA . MET A 1 90 ? 12.321 -10.914 -12.513 1.00 57.84 90 MET A CA 1
ATOM 693 C C . MET A 1 90 ? 11.324 -12.075 -12.589 1.00 57.84 90 MET A C 1
ATOM 695 O O . MET A 1 90 ? 10.737 -12.311 -13.644 1.00 57.84 90 MET A O 1
ATOM 699 N N . PRO A 1 91 ? 11.060 -12.785 -11.478 1.00 65.19 91 PRO A N 1
ATOM 700 C CA . PRO A 1 91 ? 10.055 -13.830 -11.486 1.00 65.19 91 PRO A CA 1
ATOM 701 C C . PRO A 1 91 ? 8.665 -13.190 -11.605 1.00 65.19 91 PRO A C 1
ATOM 703 O O . PRO A 1 91 ? 8.261 -12.350 -10.789 1.00 65.19 91 PRO A O 1
ATOM 706 N N . LEU A 1 92 ? 7.954 -13.580 -12.659 1.00 75.31 92 LEU A N 1
ATOM 707 C CA . LEU A 1 92 ? 6.601 -13.136 -12.978 1.00 75.31 92 LEU A CA 1
ATOM 708 C C . LEU A 1 92 ? 5.586 -14.139 -12.435 1.00 75.31 92 LEU A C 1
ATOM 710 O O . LEU A 1 92 ? 5.837 -15.346 -12.401 1.00 75.31 92 LEU A O 1
ATOM 714 N N . LEU A 1 93 ? 4.409 -13.657 -12.040 1.00 66.81 93 LEU A N 1
ATOM 715 C CA . LEU A 1 93 ? 3.293 -14.551 -11.746 1.00 66.81 93 LEU A CA 1
ATOM 716 C C . LEU A 1 93 ? 2.709 -15.112 -13.048 1.00 66.81 93 LEU A C 1
ATOM 718 O O . LEU A 1 93 ? 2.234 -14.329 -13.874 1.00 66.81 93 LEU A O 1
ATOM 722 N N . PRO A 1 94 ? 2.645 -16.447 -13.211 1.00 54.97 94 PRO A N 1
ATOM 723 C CA . PRO A 1 94 ? 2.266 -17.085 -14.474 1.00 54.97 94 PRO A CA 1
ATOM 724 C C . PRO A 1 94 ? 0.828 -16.787 -14.920 1.00 54.97 94 PRO A C 1
ATOM 726 O O . PRO A 1 94 ? 0.531 -16.876 -16.104 1.00 54.97 94 PRO A O 1
ATOM 729 N N . PHE A 1 95 ? -0.063 -16.410 -13.998 1.00 59.41 95 PHE A N 1
ATOM 730 C CA . PHE A 1 95 ? -1.470 -16.128 -14.308 1.00 59.41 95 PHE A CA 1
ATOM 731 C C . PHE A 1 95 ? -1.774 -14.654 -14.594 1.00 59.41 95 PHE A C 1
ATOM 733 O O . PHE A 1 95 ? -2.800 -14.357 -15.196 1.00 59.41 95 PHE A O 1
ATOM 740 N N . ILE A 1 96 ? -0.925 -13.732 -14.131 1.00 62.00 96 ILE A N 1
ATOM 741 C CA . ILE A 1 96 ? -1.226 -12.288 -14.125 1.00 62.00 96 ILE A CA 1
ATOM 742 C C . ILE A 1 96 ? -0.175 -11.503 -14.931 1.00 62.00 96 ILE A C 1
ATOM 744 O O . ILE A 1 96 ? -0.437 -10.387 -15.365 1.00 62.00 96 ILE A O 1
ATOM 748 N N . GLY A 1 97 ? 1.017 -12.068 -15.163 1.00 64.75 97 GLY A N 1
ATOM 749 C CA . GLY A 1 97 ? 2.112 -11.384 -15.860 1.00 64.75 97 GLY A CA 1
ATOM 750 C C . GLY A 1 97 ? 2.730 -10.228 -15.061 1.00 64.75 97 GLY A C 1
ATOM 751 O O . GLY A 1 97 ? 3.559 -9.491 -15.583 1.00 64.75 97 GLY A O 1
ATOM 752 N N . THR A 1 98 ? 2.340 -10.058 -13.794 1.00 67.94 98 THR A N 1
ATOM 753 C CA . THR A 1 98 ? 2.858 -9.028 -12.885 1.00 67.94 98 THR A CA 1
ATOM 754 C C . THR A 1 98 ? 4.083 -9.532 -12.133 1.00 67.94 98 THR A C 1
ATOM 756 O O . THR A 1 98 ? 4.141 -10.704 -11.744 1.00 67.94 98 THR A O 1
ATOM 759 N N . GLY A 1 99 ? 5.039 -8.642 -11.864 1.00 72.25 99 GLY A N 1
ATOM 760 C CA . GLY A 1 99 ? 6.215 -8.964 -11.062 1.00 72.25 99 GLY A CA 1
ATOM 761 C C . GLY A 1 99 ? 5.860 -9.395 -9.634 1.00 72.25 99 GLY A C 1
ATOM 762 O O . GLY A 1 99 ? 4.953 -8.848 -9.008 1.00 72.25 99 GLY A O 1
ATOM 763 N N . ILE A 1 100 ? 6.598 -10.358 -9.076 1.00 74.75 100 ILE A N 1
ATOM 764 C CA . ILE A 1 100 ? 6.388 -10.804 -7.685 1.00 74.75 100 ILE A CA 1
ATOM 765 C C . ILE A 1 100 ? 6.826 -9.733 -6.671 1.00 74.75 100 ILE A C 1
ATOM 767 O O . ILE A 1 100 ? 6.202 -9.578 -5.621 1.00 74.75 100 ILE A O 1
ATOM 771 N N . ALA A 1 101 ? 7.875 -8.966 -6.981 1.00 75.25 101 ALA A N 1
ATOM 772 C CA . ALA A 1 101 ? 8.430 -7.955 -6.078 1.00 75.25 101 ALA A CA 1
ATOM 773 C C . ALA A 1 101 ? 7.415 -6.885 -5.604 1.00 75.25 101 ALA A C 1
ATOM 775 O O . ALA A 1 101 ? 7.337 -6.674 -4.389 1.00 75.25 101 ALA A O 1
ATOM 776 N N . PRO A 1 102 ? 6.612 -6.241 -6.480 1.00 72.88 102 PRO A N 1
ATOM 777 C CA . PRO A 1 102 ? 5.607 -5.267 -6.044 1.00 72.88 102 PRO A CA 1
ATOM 778 C C . PRO A 1 102 ? 4.519 -5.893 -5.161 1.00 72.88 102 PRO A C 1
ATOM 780 O O . PRO A 1 102 ? 4.093 -5.282 -4.184 1.00 72.88 102 PRO A O 1
ATOM 783 N N . LEU A 1 103 ? 4.119 -7.143 -5.409 1.00 77.12 103 LEU A N 1
ATOM 784 C CA . LEU A 1 103 ? 3.115 -7.823 -4.581 1.00 77.12 103 LEU A CA 1
ATOM 785 C C . LEU A 1 103 ? 3.650 -8.168 -3.191 1.00 77.12 103 LEU A C 1
ATOM 787 O O . LEU A 1 103 ? 2.961 -7.977 -2.189 1.00 77.12 103 LEU A O 1
ATOM 791 N N . VAL A 1 104 ? 4.900 -8.629 -3.115 1.00 79.81 104 VAL A N 1
ATOM 792 C CA . VAL A 1 104 ? 5.578 -8.872 -1.838 1.00 79.81 104 VAL A CA 1
ATOM 793 C C . VAL A 1 104 ? 5.704 -7.569 -1.047 1.00 79.81 104 VAL A C 1
ATOM 795 O O . VAL A 1 104 ? 5.407 -7.552 0.148 1.00 79.81 104 VAL A O 1
ATOM 798 N N . GLN A 1 105 ? 6.068 -6.463 -1.704 1.00 81.56 105 GLN A N 1
ATOM 799 C CA . GLN A 1 105 ? 6.107 -5.139 -1.077 1.00 81.56 105 GLN A CA 1
ATOM 800 C C . GLN A 1 105 ? 4.740 -4.743 -0.502 1.00 81.56 105 GLN A C 1
ATOM 802 O O . GLN A 1 105 ? 4.667 -4.297 0.643 1.00 81.56 105 GLN A O 1
ATOM 807 N N . TRP A 1 106 ? 3.662 -4.985 -1.247 1.00 81.25 106 TRP A N 1
ATOM 808 C CA . TRP A 1 106 ? 2.287 -4.706 -0.830 1.00 81.25 106 TRP A CA 1
ATOM 809 C C . TRP A 1 106 ? 1.785 -5.540 0.351 1.00 81.25 106 TRP A C 1
ATOM 811 O O . TRP A 1 106 ? 0.864 -5.124 1.049 1.00 81.25 106 TRP A O 1
ATOM 821 N N . ILE A 1 107 ? 2.391 -6.693 0.623 1.00 79.75 107 ILE A N 1
ATOM 822 C CA . ILE A 1 107 ? 2.086 -7.481 1.821 1.00 79.75 107 ILE A CA 1
ATOM 823 C C . ILE A 1 107 ? 2.961 -7.018 2.988 1.00 79.75 107 ILE A C 1
ATOM 825 O O . ILE A 1 107 ? 2.454 -6.756 4.081 1.00 79.75 107 ILE A O 1
ATOM 829 N N . ILE A 1 108 ? 4.272 -6.899 2.769 1.00 84.25 108 ILE A N 1
ATOM 830 C CA . ILE A 1 108 ? 5.243 -6.633 3.836 1.00 84.25 108 ILE A CA 1
ATOM 831 C C . ILE A 1 108 ? 5.090 -5.213 4.379 1.00 84.25 108 ILE A C 1
ATOM 833 O O . ILE A 1 108 ? 4.971 -5.047 5.594 1.00 84.25 108 ILE A O 1
ATOM 837 N N . VAL A 1 109 ? 5.076 -4.197 3.511 1.00 84.88 109 VAL A N 1
ATOM 838 C CA . VAL A 1 109 ? 5.103 -2.791 3.941 1.00 84.88 109 VAL A CA 1
ATOM 839 C C . VAL A 1 109 ? 3.884 -2.453 4.796 1.00 84.88 109 VAL A C 1
ATOM 841 O O . VAL A 1 109 ? 4.082 -2.036 5.938 1.00 84.88 109 VAL A O 1
ATOM 844 N N . PRO A 1 110 ? 2.635 -2.705 4.360 1.00 82.38 110 PRO A N 1
ATOM 845 C CA . PRO A 1 110 ? 1.486 -2.343 5.175 1.00 82.38 110 PRO A CA 1
ATOM 846 C C . PRO A 1 110 ? 1.403 -3.167 6.460 1.00 82.38 110 PRO A C 1
ATOM 848 O O . PRO A 1 110 ? 1.030 -2.633 7.500 1.00 82.38 110 PRO A O 1
ATOM 851 N N . THR A 1 111 ? 1.817 -4.438 6.432 1.00 84.31 111 THR A N 1
ATOM 852 C CA . THR A 1 111 ? 1.885 -5.269 7.642 1.00 84.31 111 THR A CA 1
ATOM 853 C C . THR A 1 111 ? 2.832 -4.648 8.667 1.00 84.31 111 THR A C 1
ATOM 855 O O . THR A 1 111 ? 2.418 -4.346 9.787 1.00 84.31 111 THR A O 1
ATOM 858 N N . VAL A 1 112 ? 4.084 -4.389 8.283 1.00 87.31 112 VAL A N 1
ATOM 859 C CA . VAL A 1 112 ? 5.091 -3.801 9.176 1.00 87.31 112 VAL A CA 1
ATOM 860 C C . VAL A 1 112 ? 4.646 -2.425 9.672 1.00 87.31 112 VAL A C 1
ATOM 862 O O . VAL A 1 112 ? 4.745 -2.155 10.869 1.00 87.31 112 VAL A O 1
ATOM 865 N N . SER A 1 113 ? 4.086 -1.580 8.802 1.00 85.19 113 SER A N 1
ATOM 866 C CA . SER A 1 113 ? 3.570 -0.262 9.183 1.00 85.19 113 SER A CA 1
ATOM 867 C C . SER A 1 113 ? 2.452 -0.354 10.224 1.00 85.19 113 SER A C 1
ATOM 869 O O . SER A 1 113 ? 2.510 0.338 11.240 1.00 85.19 113 SER A O 1
ATOM 871 N N . LEU A 1 114 ? 1.460 -1.228 10.021 1.00 84.50 114 LEU A N 1
ATOM 872 C CA . LEU A 1 114 ? 0.343 -1.408 10.954 1.00 84.50 114 LEU A CA 1
ATOM 873 C C . LEU A 1 114 ? 0.811 -1.935 12.316 1.00 84.50 114 LEU A C 1
ATOM 875 O O . LEU A 1 114 ? 0.376 -1.440 13.360 1.00 84.50 114 LEU A O 1
ATOM 879 N N . PHE A 1 115 ? 1.711 -2.923 12.323 1.00 85.00 115 PHE A N 1
ATOM 880 C CA . PHE A 1 115 ? 2.279 -3.461 13.560 1.00 85.00 115 PHE A CA 1
ATOM 881 C C . PHE A 1 115 ? 3.146 -2.428 14.289 1.00 85.00 115 PHE A C 1
ATOM 883 O O . PHE A 1 115 ? 3.008 -2.279 15.504 1.00 85.00 115 PHE A O 1
ATOM 890 N N . GLY A 1 116 ? 3.974 -1.675 13.561 1.00 86.50 116 GLY A N 1
ATOM 891 C CA . GLY A 1 116 ? 4.805 -0.605 14.113 1.00 86.50 116 GLY A CA 1
ATOM 892 C C . GLY A 1 116 ? 3.973 0.512 14.744 1.00 86.50 116 GLY A C 1
ATOM 893 O O . GLY A 1 116 ? 4.202 0.867 15.899 1.00 86.50 116 GLY A O 1
ATOM 894 N N . LEU A 1 117 ? 2.941 0.996 14.043 1.00 85.75 117 LEU A N 1
ATOM 895 C CA . LEU A 1 117 ? 1.980 1.977 14.567 1.00 85.75 117 LEU A CA 1
ATOM 896 C C . LEU A 1 117 ? 1.332 1.494 15.865 1.00 85.75 117 LEU A C 1
ATOM 898 O O . LEU A 1 117 ? 1.244 2.237 16.842 1.00 85.75 117 LEU A O 1
ATOM 902 N N . ARG A 1 118 ? 0.907 0.229 15.901 1.00 83.81 118 ARG A N 1
ATOM 903 C CA . ARG A 1 118 ? 0.289 -0.358 17.091 1.00 83.81 118 ARG A CA 1
ATOM 904 C C . ARG A 1 118 ? 1.269 -0.484 18.254 1.00 83.81 118 ARG A C 1
ATOM 906 O O . ARG A 1 118 ? 0.872 -0.257 19.397 1.00 83.81 118 ARG A O 1
ATOM 913 N N . TRP A 1 119 ? 2.512 -0.865 17.981 1.00 86.44 119 TRP A N 1
ATOM 914 C CA . TRP A 1 119 ? 3.557 -0.972 18.994 1.00 86.44 119 TRP A CA 1
ATOM 915 C C . TRP A 1 119 ? 3.887 0.399 19.598 1.00 86.44 119 TRP A C 1
ATOM 917 O O . TRP A 1 119 ? 3.816 0.552 20.817 1.00 86.44 119 TRP A O 1
ATOM 927 N N . LEU A 1 120 ? 4.114 1.412 18.755 1.00 87.69 120 LEU A N 1
ATOM 928 C CA . LEU A 1 120 ? 4.364 2.792 19.187 1.00 87.69 120 LEU A CA 1
ATOM 929 C C . LEU A 1 120 ? 3.194 3.362 19.995 1.00 87.69 120 LEU A C 1
ATOM 931 O O . LEU A 1 120 ? 3.400 3.960 21.048 1.00 87.69 120 LEU A O 1
ATOM 935 N N . TYR A 1 121 ? 1.959 3.138 19.540 1.00 85.12 121 TYR A N 1
ATOM 936 C CA . TYR A 1 121 ? 0.764 3.616 20.232 1.00 85.12 121 TYR A CA 1
ATOM 937 C C . TYR A 1 121 ? 0.609 2.998 21.628 1.00 85.12 121 TYR A C 1
ATOM 939 O O . TYR A 1 121 ? 0.286 3.700 22.585 1.00 85.12 121 TYR A O 1
ATOM 947 N N . ARG A 1 122 ? 0.876 1.693 21.767 1.00 84.44 122 ARG A N 1
ATOM 948 C CA . ARG A 1 122 ? 0.862 1.015 23.073 1.00 84.44 122 ARG A CA 1
ATOM 949 C C . ARG A 1 122 ? 1.946 1.555 24.001 1.00 84.44 122 ARG A C 1
ATOM 951 O O . ARG A 1 122 ? 1.626 1.910 25.129 1.00 84.44 122 ARG A O 1
ATOM 958 N N . GLY A 1 123 ? 3.178 1.695 23.508 1.00 85.69 123 GLY A N 1
ATOM 959 C CA . GLY A 1 123 ? 4.274 2.264 24.294 1.00 85.69 123 GLY A CA 1
ATOM 960 C C . GLY A 1 123 ? 3.974 3.688 24.771 1.00 85.69 123 GLY A C 1
ATOM 961 O O . GLY A 1 123 ? 4.196 4.018 25.932 1.00 85.69 123 GLY A O 1
ATOM 962 N N . TRP A 1 124 ? 3.383 4.520 23.910 1.00 85.94 124 TRP A N 1
ATOM 963 C CA . TRP A 1 124 ? 2.969 5.875 24.278 1.00 85.94 124 TRP A CA 1
ATOM 964 C C . TRP A 1 124 ? 1.872 5.901 25.353 1.00 85.94 124 TRP A C 1
ATOM 966 O O . TRP A 1 124 ? 1.933 6.710 26.281 1.00 85.94 124 TRP A O 1
ATOM 976 N N . LEU A 1 125 ? 0.879 5.009 25.260 1.00 84.06 125 LEU A N 1
ATOM 977 C CA . LEU A 1 125 ? -0.167 4.884 26.279 1.00 84.06 125 LEU A CA 1
ATOM 978 C C . LEU A 1 125 ? 0.402 4.474 27.641 1.00 84.06 125 LEU A C 1
ATOM 980 O O . LEU A 1 125 ? -0.035 5.006 28.662 1.00 84.06 125 LEU A O 1
ATOM 984 N N . ASP A 1 126 ? 1.372 3.563 27.660 1.00 86.81 126 ASP A N 1
ATOM 985 C CA . ASP A 1 126 ? 2.005 3.109 28.899 1.00 86.81 126 ASP A CA 1
ATOM 986 C C . ASP A 1 126 ? 2.833 4.228 29.550 1.00 86.81 126 ASP A C 1
ATOM 988 O O . ASP A 1 126 ? 2.702 4.460 30.753 1.00 86.81 126 ASP A O 1
ATOM 992 N N . LEU A 1 127 ? 3.569 5.017 28.757 1.00 87.06 127 LEU A N 1
ATOM 993 C CA . LEU A 1 127 ? 4.274 6.212 29.246 1.00 87.06 127 LEU A CA 1
ATOM 994 C C . LEU A 1 127 ? 3.311 7.255 29.835 1.00 87.06 127 LEU A C 1
ATOM 996 O O . LEU A 1 127 ? 3.571 7.819 30.899 1.00 87.06 127 LEU A O 1
ATOM 1000 N N . ARG A 1 128 ? 2.164 7.496 29.182 1.00 85.50 128 ARG A N 1
ATOM 1001 C CA . ARG A 1 128 ? 1.141 8.425 29.695 1.00 85.50 128 ARG A CA 1
ATOM 1002 C C . ARG A 1 128 ? 0.544 7.976 31.025 1.00 85.50 128 ARG A C 1
ATOM 1004 O O . ARG A 1 128 ? 0.247 8.824 31.863 1.00 85.50 128 ARG A O 1
ATOM 1011 N N . ARG A 1 129 ? 0.329 6.671 31.209 1.00 84.25 129 ARG A N 1
ATOM 1012 C CA . ARG A 1 129 ? -0.201 6.126 32.468 1.00 84.25 129 ARG A CA 1
ATOM 1013 C C . ARG A 1 129 ? 0.782 6.336 33.616 1.00 84.25 129 ARG A C 1
ATOM 1015 O O . ARG A 1 129 ? 0.362 6.788 34.672 1.00 84.25 129 ARG A O 1
ATOM 1022 N N . GLN A 1 130 ? 2.071 6.093 33.382 1.00 80.50 130 GLN A N 1
ATOM 1023 C CA . GLN A 1 130 ? 3.115 6.272 34.396 1.00 80.50 130 GLN A CA 1
ATOM 1024 C C . GLN A 1 130 ? 3.283 7.741 34.823 1.00 80.50 130 GLN A C 1
ATOM 1026 O O . GLN A 1 130 ? 3.378 8.025 36.014 1.00 80.50 130 GLN A O 1
ATOM 1031 N N . GLY A 1 131 ? 3.244 8.694 33.883 1.00 76.19 131 GLY A N 1
ATOM 1032 C CA . GLY A 1 131 ? 3.318 10.126 34.215 1.00 76.19 131 GLY A CA 1
ATOM 1033 C C . GLY A 1 131 ? 2.090 10.668 34.968 1.00 76.19 131 GLY A C 1
ATOM 1034 O O . GLY A 1 131 ? 2.202 11.607 35.757 1.00 76.19 131 GLY A O 1
ATOM 1035 N N . GLY A 1 132 ? 0.912 10.073 34.751 1.00 74.50 132 GLY A N 1
ATOM 1036 C CA . GLY A 1 132 ? -0.315 10.437 35.468 1.00 74.50 132 GLY A CA 1
ATOM 1037 C C . GLY A 1 132 ? -0.354 9.950 36.920 1.00 74.50 132 GLY A C 1
ATOM 1038 O O . GLY A 1 132 ? -1.004 10.578 37.749 1.00 74.50 132 GLY A O 1
ATOM 1039 N N . ASP A 1 133 ? 0.346 8.857 37.228 1.00 70.00 133 ASP A N 1
ATOM 1040 C CA . ASP A 1 133 ? 0.423 8.305 38.586 1.00 70.00 133 ASP A CA 1
ATOM 1041 C C . ASP A 1 133 ? 1.410 9.103 39.459 1.00 70.00 133 ASP A C 1
ATOM 1043 O O . ASP A 1 133 ? 1.115 9.428 40.605 1.00 70.00 133 ASP A O 1
ATOM 1047 N N . TYR A 1 134 ? 2.529 9.546 38.873 1.00 61.12 134 TYR A N 1
ATOM 1048 C CA . TYR A 1 134 ? 3.539 10.383 39.541 1.00 61.12 134 TYR A CA 1
ATOM 1049 C C . TYR A 1 134 ? 3.051 11.782 39.950 1.00 61.12 134 TYR A C 1
ATOM 1051 O O . TYR A 1 134 ? 3.671 12.423 40.787 1.00 61.12 134 TYR A O 1
ATOM 1059 N N . SER A 1 135 ? 1.977 12.282 39.336 1.00 62.41 135 SER A N 1
ATOM 1060 C CA . SER A 1 135 ? 1.415 13.616 39.604 1.00 62.41 135 SER A CA 1
ATOM 1061 C C . SER A 1 135 ? 0.258 13.604 40.611 1.00 62.41 135 SER A C 1
ATOM 1063 O O . SER A 1 135 ? -0.289 14.661 40.922 1.00 62.41 135 SER A O 1
ATOM 1065 N N . ARG A 1 136 ? -0.135 12.422 41.107 1.00 59.75 136 ARG A N 1
ATOM 1066 C CA . ARG A 1 136 ? -1.187 12.248 42.126 1.00 59.75 136 ARG A CA 1
ATOM 1067 C C . ARG A 1 136 ? -0.661 11.880 43.518 1.00 59.75 136 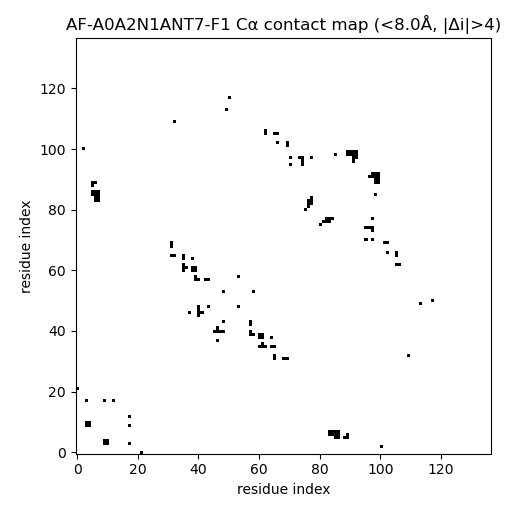ARG A C 1
ATOM 1069 O O . ARG A 1 136 ? -1.477 11.798 44.435 1.00 59.75 136 ARG A O 1
ATOM 1076 N N . GLN A 1 137 ? 0.641 11.638 43.662 1.00 54.06 137 GLN A N 1
ATOM 1077 C CA . GLN A 1 137 ? 1.326 11.465 44.949 1.00 54.06 137 GLN A CA 1
ATOM 1078 C C . GLN A 1 137 ? 1.966 12.783 45.377 1.00 54.06 137 GLN A C 1
ATOM 1080 O O . GLN A 1 137 ? 1.974 13.039 46.600 1.00 54.06 137 GLN A O 1
#

Solvent-accessible surface area (backbone atoms only — not comparable to full-atom values): 7792 Å² total; per-residue (Å²): 123,92,65,49,84,38,33,59,67,51,81,82,42,56,68,67,59,47,53,51,52,53,50,53,49,52,53,49,53,52,50,45,50,53,48,17,49,50,53,28,20,61,77,64,76,31,93,57,48,83,79,54,75,83,48,69,67,45,55,48,45,25,52,50,44,35,51,52,52,49,50,55,49,45,44,39,29,59,54,89,55,67,70,58,56,74,28,95,85,44,62,57,40,92,90,67,72,35,59,46,67,65,56,50,46,65,52,50,52,57,49,53,50,55,54,49,53,52,51,54,53,51,54,51,53,53,54,53,52,55,60,58,55,70,75,74,113

Sequence (137 aa):
MIQVPFFTGMMEASHGAVVWLCTRAAIGDANIALFAYGVAAAATKDGFWIQGRWRRHVLGVYFATGLLITIVFEAWATGAGQRWSYNDSMPLLPFIGTGIAPLVQWIIVPTVSLFGLRWLYRGWLDLRRQGGDYSRQ

Radius of gyration: 19.5 Å; Cα contacts (8 Å, |Δi|>4): 87; chains: 1; bounding box: 41×31×68 Å

Secondary structure (DSSP, 8-state):
-TTGGGBTTTTTS-HHHHHHHHHHHHHHHHHHHHHHHHHHHHHHT-TTTTTS---HHHHHHHHHHHHHHHHHHHHHHHTTT----B-TTSPBPTTT--BHHHHHHHHHHHHHHHHHHHHHHHHHHHHHHHHHHHT--